Protein AF-A0A3D0M7T2-F1 (afdb_monomer_lite)

Secondary structure (DSSP, 8-state):
--HHHHHHHHHHHHHHHHHHHHHHHHHHHHHHHHHHHH-HHHHHHHHHHHHHHHHHHHHHHH-TTS-HHHHHHHHHHHHHHHHHHHHHHHHHTT--TTTTS---S-TTTTTSSB-SS-TTSPPPSS-B-HHHHHHHHHHHHTSHHHHHHHHHSSTTT--GGGS-SS--TT----

Foldseek 3Di:
DPPVVLVVLLVVLLVVLVVLQVVLLVVLVVQVVVLCVVPVVLVVLVVVLVCLVVVLVVVCVVCVPDDNVVVVVVSVVVNVVSLVVQQVSCVVVVHGSCRSPRDAPDPQCSSNQFHQADPVRDGDPDGGDPSSVVSSVVSVCVDPVNVVCPVQPDPVNDDPVVDDPDDPVPDDDD

pLDDT: mean 89.44, std 10.37, range [49.81, 98.5]

Radius of gyration: 26.9 Å; chains: 1; bounding box: 76×39×63 Å

Structure (mmCIF, N/CA/C/O backbone):
data_AF-A0A3D0M7T2-F1
#
_entry.id   AF-A0A3D0M7T2-F1
#
loop_
_atom_site.group_PDB
_atom_site.id
_atom_site.type_symbol
_atom_site.label_atom_id
_atom_site.label_alt_id
_atom_site.label_comp_id
_atom_site.label_asym_id
_atom_site.label_entity_id
_atom_site.label_seq_id
_atom_site.pdbx_PDB_ins_code
_atom_site.Cartn_x
_atom_site.Cartn_y
_atom_site.Cartn_z
_atom_site.occupancy
_atom_site.B_iso_or_equiv
_atom_site.auth_seq_id
_atom_site.auth_comp_id
_atom_site.auth_asym_id
_atom_site.auth_atom_id
_atom_site.pdbx_PDB_model_num
ATOM 1 N N . MET A 1 1 ? 20.527 5.518 -28.321 1.00 49.81 1 MET A N 1
ATOM 2 C CA . MET A 1 1 ? 19.172 5.908 -27.857 1.00 49.81 1 MET A CA 1
ATOM 3 C C . MET A 1 1 ? 19.103 7.419 -27.700 1.00 49.81 1 MET A C 1
ATOM 5 O O . MET A 1 1 ? 19.795 7.949 -26.831 1.00 49.81 1 MET A O 1
ATOM 9 N N . THR A 1 2 ? 18.318 8.087 -28.553 1.00 52.72 2 THR A N 1
ATOM 10 C CA . THR A 1 2 ? 17.974 9.511 -28.402 1.00 52.72 2 THR A CA 1
ATOM 11 C C . THR A 1 2 ? 17.267 9.730 -27.062 1.00 52.72 2 THR A C 1
ATOM 13 O O . THR A 1 2 ? 16.658 8.801 -26.523 1.00 52.72 2 THR A O 1
ATOM 16 N N . ASP A 1 3 ? 17.364 10.936 -26.509 1.00 61.06 3 ASP A N 1
ATOM 17 C CA . ASP A 1 3 ? 16.728 11.308 -25.235 1.00 61.06 3 ASP A CA 1
ATOM 18 C C . ASP A 1 3 ? 15.209 11.015 -25.237 1.00 61.06 3 ASP A C 1
ATOM 20 O O . ASP A 1 3 ? 14.646 10.472 -24.287 1.00 61.06 3 ASP A O 1
ATOM 24 N N . TYR A 1 4 ? 14.578 11.197 -26.401 1.00 56.34 4 TYR A N 1
ATOM 25 C CA . TYR A 1 4 ? 13.171 10.893 -26.659 1.00 56.34 4 TYR A CA 1
ATOM 26 C C . TYR A 1 4 ? 12.793 9.415 -26.427 1.00 56.34 4 TYR A C 1
ATOM 28 O O . TYR A 1 4 ? 11.784 9.120 -25.791 1.00 56.34 4 TYR A O 1
ATOM 36 N N . GLY A 1 5 ? 13.627 8.463 -26.867 1.00 64.69 5 GLY A N 1
ATOM 37 C CA . GLY A 1 5 ? 13.340 7.029 -26.717 1.00 64.69 5 GLY A CA 1
ATOM 38 C C . GLY A 1 5 ? 13.403 6.535 -25.267 1.00 64.69 5 GLY A C 1
ATOM 39 O O . GLY A 1 5 ? 12.686 5.609 -24.898 1.00 64.69 5 GLY A O 1
ATOM 40 N N . ARG A 1 6 ? 14.224 7.173 -24.420 1.00 74.12 6 ARG A N 1
ATOM 41 C CA . ARG A 1 6 ? 14.273 6.880 -22.975 1.00 74.12 6 ARG A CA 1
ATOM 42 C C . ARG A 1 6 ? 13.018 7.374 -22.261 1.00 74.12 6 ARG A C 1
ATOM 44 O O . ARG A 1 6 ? 12.530 6.695 -21.362 1.00 74.12 6 ARG A O 1
ATOM 51 N N . SER A 1 7 ? 12.500 8.531 -22.676 1.00 82.62 7 SER A N 1
ATOM 52 C CA . SER A 1 7 ? 11.288 9.126 -22.107 1.00 82.62 7 SER A CA 1
ATOM 53 C C . SER A 1 7 ? 10.048 8.264 -22.362 1.00 82.62 7 SER A C 1
ATOM 55 O O . SER A 1 7 ? 9.279 8.011 -21.437 1.00 82.62 7 SER A O 1
ATOM 57 N N . GLU A 1 8 ? 9.877 7.739 -23.578 1.00 88.69 8 GLU A N 1
ATOM 58 C CA . GLU A 1 8 ? 8.702 6.922 -23.918 1.00 88.69 8 GLU A CA 1
ATOM 59 C C . GLU A 1 8 ? 8.695 5.561 -23.212 1.00 88.69 8 GLU A C 1
ATOM 61 O O . GLU A 1 8 ? 7.666 5.157 -22.672 1.00 88.69 8 GLU A O 1
ATOM 66 N N . ILE A 1 9 ? 9.849 4.890 -23.112 1.00 90.94 9 ILE A N 1
ATOM 67 C CA . ILE A 1 9 ? 9.968 3.637 -22.347 1.00 90.94 9 ILE A CA 1
ATOM 68 C C . ILE A 1 9 ? 9.629 3.873 -20.871 1.00 90.94 9 ILE A C 1
ATOM 70 O O . ILE A 1 9 ? 8.930 3.073 -20.253 1.00 90.94 9 ILE A O 1
ATOM 74 N N . PHE A 1 10 ? 10.101 4.985 -20.304 1.00 92.81 10 PHE A N 1
ATOM 75 C CA . PHE A 1 10 ? 9.803 5.346 -18.924 1.00 92.81 10 PHE A CA 1
ATOM 76 C C . PHE A 1 10 ? 8.302 5.567 -18.695 1.00 92.81 10 PHE A C 1
ATOM 78 O O . PHE A 1 10 ? 7.735 5.021 -17.748 1.00 92.81 10 PHE A O 1
ATOM 85 N N . LYS A 1 11 ? 7.637 6.319 -19.582 1.00 94.81 11 LYS A N 1
ATOM 86 C CA . LYS A 1 11 ? 6.184 6.540 -19.515 1.00 94.81 11 LYS A CA 1
ATOM 87 C C . LYS A 1 11 ? 5.401 5.238 -19.667 1.00 94.81 11 LYS A C 1
ATOM 89 O O . LYS A 1 11 ? 4.455 5.021 -18.916 1.00 94.81 11 LYS A O 1
ATOM 94 N N . ALA A 1 12 ? 5.799 4.376 -20.602 1.00 94.69 12 ALA A N 1
ATOM 95 C CA . ALA A 1 12 ? 5.174 3.072 -20.800 1.00 94.69 12 ALA A CA 1
ATOM 96 C C . ALA A 1 12 ? 5.309 2.188 -19.549 1.00 94.69 12 ALA A C 1
ATOM 98 O O . ALA A 1 12 ? 4.317 1.631 -19.086 1.00 94.69 12 ALA A O 1
ATOM 99 N N . ALA A 1 13 ? 6.496 2.152 -18.933 1.00 96.38 13 ALA A N 1
ATOM 100 C CA . ALA A 1 13 ? 6.727 1.415 -17.693 1.00 96.38 13 ALA A CA 1
ATOM 101 C C . ALA A 1 13 ? 5.823 1.900 -16.547 1.00 96.38 13 ALA A C 1
ATOM 103 O O . ALA A 1 13 ? 5.213 1.090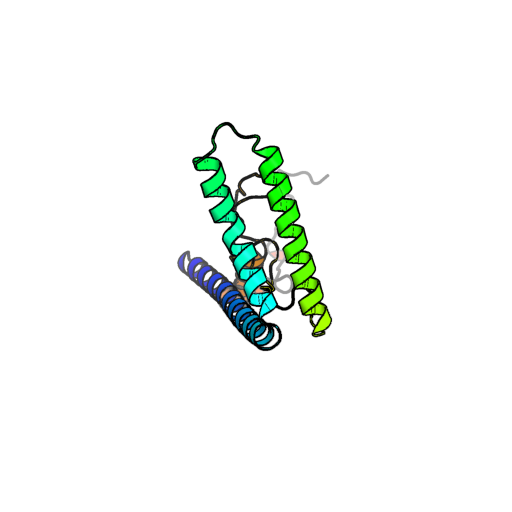 -15.850 1.00 96.38 13 ALA A O 1
ATOM 104 N N . LEU A 1 14 ? 5.707 3.220 -16.368 1.00 97.25 14 LEU A N 1
ATOM 105 C CA . LEU A 1 14 ? 4.816 3.804 -15.362 1.00 97.25 14 LEU A CA 1
ATOM 106 C C . LEU A 1 14 ? 3.344 3.515 -15.650 1.00 97.25 14 LEU A C 1
ATOM 108 O O . LEU A 1 14 ? 2.577 3.269 -14.720 1.00 97.25 14 LEU A O 1
ATOM 112 N N . LYS A 1 15 ? 2.948 3.545 -16.925 1.00 97.56 15 LYS A N 1
ATOM 113 C CA . LYS A 1 15 ? 1.584 3.231 -17.342 1.00 97.56 15 LYS A CA 1
ATOM 114 C C . LYS A 1 15 ? 1.215 1.795 -16.963 1.00 97.56 15 LYS A C 1
ATOM 116 O O . LYS A 1 15 ? 0.198 1.619 -16.304 1.00 97.56 15 LYS A O 1
ATOM 121 N N . GLU A 1 16 ? 2.056 0.810 -17.283 1.00 97.25 16 GLU A N 1
ATOM 122 C CA . GLU A 1 16 ? 1.801 -0.596 -16.930 1.00 97.25 16 GLU A CA 1
ATOM 123 C C . GLU A 1 16 ? 1.700 -0.812 -15.414 1.00 97.25 16 GLU A C 1
ATOM 125 O O . GLU A 1 16 ? 0.793 -1.495 -14.942 1.00 97.25 16 GLU A O 1
ATOM 130 N N . ILE A 1 17 ? 2.605 -0.210 -14.633 1.00 97.50 17 ILE A N 1
ATOM 131 C CA . ILE A 1 17 ? 2.568 -0.301 -13.164 1.00 97.50 17 ILE A CA 1
ATOM 132 C C . ILE A 1 17 ? 1.266 0.304 -12.619 1.00 97.50 17 ILE A C 1
ATOM 134 O O . ILE A 1 17 ? 0.591 -0.304 -11.789 1.00 97.50 17 ILE A O 1
ATOM 138 N N . LYS A 1 18 ? 0.873 1.477 -13.125 1.00 97.50 18 LYS A N 1
ATOM 139 C CA . LYS A 1 18 ? -0.363 2.145 -12.710 1.00 97.50 18 LYS A CA 1
ATOM 140 C C . LYS A 1 18 ? -1.606 1.339 -13.086 1.00 97.50 18 LYS A C 1
ATOM 142 O O . LYS A 1 18 ? -2.545 1.289 -12.301 1.00 97.50 18 LYS A O 1
ATOM 147 N N . GLU A 1 19 ? -1.640 0.738 -14.272 1.00 97.88 19 GLU A N 1
ATOM 148 C CA . GLU A 1 19 ? -2.762 -0.093 -14.723 1.00 97.88 19 GLU A CA 1
ATOM 149 C C . GLU A 1 19 ? -2.970 -1.300 -13.808 1.00 97.88 19 GLU A C 1
ATOM 151 O O . GLU A 1 19 ? -4.097 -1.536 -13.377 1.00 97.88 19 GLU A O 1
ATOM 156 N N . LYS A 1 20 ? -1.887 -1.987 -13.427 1.00 95.94 20 LYS A N 1
ATOM 157 C CA . LYS A 1 20 ? -1.938 -3.082 -12.447 1.00 95.94 20 LYS A CA 1
ATOM 158 C C . LYS A 1 20 ? -2.493 -2.622 -11.104 1.00 95.94 20 LYS A C 1
ATOM 160 O O . LYS A 1 20 ? -3.425 -3.225 -10.583 1.00 95.94 20 LYS A O 1
ATOM 165 N N . ARG A 1 21 ? -1.977 -1.502 -10.590 1.00 97.06 21 ARG A N 1
ATOM 166 C CA . ARG A 1 21 ? -2.450 -0.916 -9.336 1.00 97.06 21 ARG A CA 1
ATOM 167 C C . ARG A 1 21 ? -3.942 -0.578 -9.379 1.00 97.06 21 ARG A C 1
ATOM 169 O O . ARG A 1 21 ? -4.669 -0.898 -8.447 1.00 97.06 21 ARG A O 1
ATOM 176 N N . MET A 1 22 ? -4.403 0.065 -10.453 1.00 98.06 22 MET A N 1
ATOM 177 C CA . MET A 1 22 ? -5.814 0.440 -10.608 1.00 98.06 22 MET A CA 1
ATOM 178 C C . MET A 1 22 ? -6.731 -0.784 -10.706 1.00 98.06 22 MET A C 1
ATOM 180 O O . MET A 1 22 ? -7.840 -0.743 -10.175 1.00 98.06 22 MET A O 1
ATOM 184 N N . ALA A 1 23 ? -6.288 -1.851 -11.379 1.00 97.75 23 ALA A N 1
ATOM 185 C CA . ALA A 1 23 ? -7.032 -3.104 -11.453 1.00 97.75 23 ALA A CA 1
ATOM 186 C C . ALA A 1 23 ? -7.183 -3.734 -10.061 1.00 97.75 23 ALA A C 1
ATOM 188 O O . ALA A 1 23 ? -8.301 -3.996 -9.627 1.00 97.75 23 ALA A O 1
ATOM 189 N N . GLU A 1 24 ? -6.087 -3.849 -9.313 1.00 97.88 24 GLU A N 1
ATOM 190 C CA . GLU A 1 24 ? -6.097 -4.419 -7.964 1.00 97.88 24 GLU A CA 1
ATOM 191 C C . GLU A 1 24 ? -6.921 -3.573 -6.973 1.00 97.88 24 GLU A C 1
ATOM 193 O O . GLU A 1 24 ? -7.706 -4.094 -6.181 1.00 97.88 24 GLU A O 1
ATOM 198 N N . GLU A 1 25 ? -6.839 -2.240 -7.052 1.00 97.88 25 GLU A N 1
ATOM 199 C CA . GLU A 1 25 ? -7.687 -1.344 -6.256 1.00 97.88 25 GLU A CA 1
ATOM 200 C C . GLU A 1 25 ? -9.185 -1.523 -6.575 1.00 97.88 25 GLU A C 1
ATOM 202 O O . GLU A 1 25 ? -10.032 -1.442 -5.671 1.00 97.88 25 GLU A O 1
ATOM 207 N N . ALA A 1 26 ? -9.528 -1.771 -7.844 1.00 98.31 26 ALA A N 1
ATOM 208 C CA . ALA A 1 26 ? -10.896 -2.043 -8.271 1.00 98.31 26 ALA A CA 1
ATOM 209 C C . ALA A 1 26 ? -11.388 -3.411 -7.772 1.00 98.31 26 ALA A C 1
ATOM 211 O O . ALA A 1 26 ? -12.497 -3.482 -7.234 1.00 98.31 26 ALA A O 1
ATOM 212 N N . ASP A 1 27 ? -10.563 -4.451 -7.867 1.00 98.31 27 ASP A N 1
ATOM 213 C CA . ASP A 1 27 ? -10.886 -5.803 -7.404 1.00 98.31 27 ASP A CA 1
ATOM 214 C C . ASP A 1 27 ? -11.041 -5.849 -5.881 1.00 98.31 27 ASP A C 1
ATOM 216 O O . ASP A 1 27 ? -12.033 -6.363 -5.360 1.00 98.31 27 ASP A O 1
ATOM 220 N N . ALA A 1 28 ? -10.137 -5.210 -5.136 1.00 98.25 28 ALA A N 1
ATOM 221 C CA . ALA A 1 28 ? -10.263 -5.064 -3.688 1.00 98.25 28 ALA A CA 1
ATOM 222 C C . ALA A 1 28 ? -11.539 -4.299 -3.286 1.00 98.25 28 ALA A C 1
ATOM 224 O O . ALA A 1 28 ? -12.177 -4.618 -2.280 1.00 98.25 28 ALA A O 1
ATOM 225 N N . ARG A 1 29 ? -11.974 -3.309 -4.081 1.00 98.31 29 ARG A N 1
ATOM 226 C CA . ARG A 1 29 ? -13.256 -2.617 -3.858 1.00 98.31 29 ARG A CA 1
ATOM 227 C C . ARG A 1 29 ? -14.455 -3.541 -4.075 1.00 98.31 29 ARG A C 1
ATOM 229 O O . ARG A 1 29 ? -15.412 -3.449 -3.308 1.00 98.31 29 ARG A O 1
ATOM 236 N N . ILE A 1 30 ? -14.409 -4.417 -5.077 1.00 98.50 30 ILE A N 1
ATOM 237 C CA . ILE A 1 30 ? -15.455 -5.423 -5.314 1.00 98.50 30 ILE A CA 1
ATOM 238 C C . ILE A 1 30 ? -15.520 -6.397 -4.129 1.00 98.50 30 ILE A C 1
ATOM 240 O O . ILE A 1 30 ? -16.595 -6.567 -3.551 1.00 98.50 30 ILE A O 1
ATOM 244 N N . ARG A 1 31 ? -14.371 -6.934 -3.691 1.00 98.44 31 ARG A N 1
ATOM 245 C CA . ARG A 1 31 ? -14.263 -7.821 -2.515 1.00 98.44 31 ARG A CA 1
ATOM 246 C C . ARG A 1 31 ? -14.819 -7.169 -1.245 1.00 98.44 31 ARG A C 1
ATOM 248 O O . ARG A 1 31 ? -15.598 -7.784 -0.520 1.00 98.44 31 ARG A O 1
ATOM 255 N N . ARG A 1 32 ? -14.497 -5.892 -0.999 1.00 98.25 32 ARG A N 1
ATOM 256 C CA . ARG A 1 32 ? -15.077 -5.112 0.115 1.00 98.25 32 ARG A CA 1
ATOM 257 C C . ARG A 1 32 ? -16.593 -5.029 0.037 1.00 98.25 32 ARG A C 1
ATOM 259 O O . ARG A 1 32 ? -17.261 -5.253 1.039 1.00 98.25 32 ARG A O 1
ATOM 266 N N . GLN A 1 33 ? -17.138 -4.712 -1.135 1.00 98.19 33 GLN A N 1
ATOM 267 C CA . GLN A 1 33 ? -18.581 -4.570 -1.302 1.00 98.19 33 GLN A CA 1
ATOM 268 C C . GLN A 1 33 ? -19.315 -5.894 -1.056 1.00 98.19 33 GLN A C 1
ATOM 270 O O . GLN A 1 33 ? -20.358 -5.896 -0.403 1.00 98.19 33 GLN A O 1
ATOM 275 N N . GLU A 1 34 ? -18.757 -7.010 -1.527 1.00 98.19 34 GLU A N 1
ATOM 276 C CA . GLU A 1 34 ? -19.269 -8.353 -1.245 1.00 98.19 34 GLU A CA 1
ATOM 277 C C . GLU A 1 34 ? -19.279 -8.646 0.263 1.00 98.19 34 GLU A C 1
ATOM 279 O O . GLU A 1 34 ? -20.308 -9.044 0.817 1.00 98.19 34 GLU A O 1
ATOM 284 N N . VAL A 1 35 ? -18.158 -8.401 0.949 1.00 98.31 35 VAL A N 1
ATOM 285 C CA . VAL A 1 35 ? -18.054 -8.610 2.399 1.00 98.31 35 VAL A CA 1
ATOM 286 C C . VAL A 1 35 ? -19.031 -7.720 3.157 1.00 98.31 35 VAL A C 1
ATOM 288 O O . VAL A 1 35 ? -19.700 -8.201 4.063 1.00 98.31 35 VAL A O 1
ATOM 291 N N . TYR A 1 36 ? -19.175 -6.450 2.782 1.00 98.12 36 TYR A N 1
ATOM 292 C CA . TYR A 1 36 ? -20.103 -5.531 3.444 1.00 98.12 36 TYR A CA 1
ATOM 293 C C . TYR A 1 36 ? -21.566 -5.959 3.309 1.00 98.12 36 TYR A C 1
ATOM 295 O O . TYR A 1 36 ? -22.353 -5.712 4.219 1.00 98.12 36 TYR A O 1
ATOM 303 N N . GLN A 1 37 ? -21.940 -6.594 2.196 1.00 97.69 37 GLN A N 1
ATOM 304 C CA . GLN A 1 37 ? -23.284 -7.149 2.019 1.00 97.69 37 GLN A CA 1
ATOM 305 C C . GLN A 1 37 ? -23.510 -8.386 2.897 1.00 97.69 37 GLN A C 1
ATOM 307 O O . GLN A 1 37 ? -24.586 -8.534 3.471 1.00 97.69 37 GLN A O 1
ATOM 312 N N . LYS A 1 38 ? -22.501 -9.258 3.020 1.00 97.81 38 LYS A N 1
ATOM 313 C CA . LYS A 1 38 ? -22.570 -10.490 3.826 1.00 97.81 38 LYS A CA 1
ATOM 314 C C . LYS A 1 38 ? -22.444 -10.233 5.330 1.00 97.81 38 LYS A C 1
ATOM 316 O O . LYS A 1 38 ? -23.064 -10.930 6.126 1.00 97.81 38 LYS A O 1
ATOM 321 N N . GLN A 1 39 ? -21.638 -9.249 5.714 1.00 97.62 39 GLN A N 1
ATOM 322 C CA . GLN A 1 39 ? -21.326 -8.899 7.095 1.00 97.62 39 GLN A CA 1
ATOM 323 C C . GLN A 1 39 ? -21.201 -7.371 7.251 1.00 97.62 39 GLN A C 1
ATOM 325 O O . GLN A 1 39 ? -20.094 -6.821 7.201 1.00 97.62 39 GLN A O 1
ATOM 330 N N . PRO A 1 40 ? -22.324 -6.662 7.480 1.00 97.56 40 PRO A N 1
ATOM 331 C CA . PRO A 1 40 ? -22.343 -5.206 7.638 1.00 97.56 40 PRO A CA 1
ATOM 332 C C . PRO A 1 40 ? -21.440 -4.681 8.759 1.00 97.56 40 PRO A C 1
ATOM 334 O O . PRO A 1 40 ? -20.913 -3.574 8.643 1.00 97.56 40 PRO A O 1
ATOM 337 N N . ARG A 1 41 ? -21.183 -5.484 9.806 1.00 97.62 41 ARG A N 1
ATOM 338 C CA . ARG A 1 41 ? -20.281 -5.105 10.903 1.00 97.62 41 ARG A CA 1
ATOM 339 C C . ARG A 1 41 ? -18.863 -4.799 10.416 1.00 97.62 41 ARG A C 1
ATOM 341 O O . ARG A 1 41 ? -18.219 -3.909 10.959 1.00 97.62 41 ARG A O 1
ATOM 348 N N . VAL A 1 42 ? -18.383 -5.463 9.360 1.00 97.56 42 VAL A N 1
ATOM 349 C CA . VAL A 1 42 ? -17.051 -5.181 8.790 1.00 97.56 42 VAL A CA 1
ATOM 350 C C . VAL A 1 42 ? -16.974 -3.740 8.273 1.00 97.56 42 VAL A C 1
ATOM 352 O O . VAL A 1 42 ? -15.974 -3.063 8.494 1.00 97.56 42 VAL A O 1
ATOM 355 N N . ARG A 1 43 ? -18.054 -3.223 7.670 1.00 97.50 43 ARG A N 1
ATOM 356 C CA . ARG A 1 43 ? -18.121 -1.829 7.203 1.00 97.50 43 ARG A CA 1
ATOM 357 C C . ARG A 1 43 ? -18.034 -0.831 8.354 1.00 97.50 43 ARG A C 1
ATOM 359 O O . ARG A 1 43 ? -17.387 0.206 8.221 1.00 97.50 43 ARG A O 1
ATOM 366 N N . GLU A 1 44 ? -18.706 -1.124 9.464 1.00 97.44 44 GLU A N 1
ATOM 367 C CA . GLU A 1 44 ? -18.642 -0.292 10.669 1.00 97.44 44 GLU A CA 1
ATOM 368 C C . GLU A 1 44 ? -17.223 -0.271 11.234 1.00 97.44 44 GLU A C 1
ATOM 370 O O . GLU A 1 44 ? -16.696 0.805 11.498 1.00 97.44 44 GLU A O 1
ATOM 375 N N . LEU A 1 45 ? -16.577 -1.436 11.334 1.00 97.06 45 LEU A N 1
ATOM 376 C CA . LEU A 1 45 ? -15.197 -1.561 11.804 1.00 97.06 45 LEU A CA 1
ATOM 377 C C . LEU A 1 45 ? -14.213 -0.781 10.927 1.00 97.06 45 LEU A C 1
ATOM 379 O O . LEU A 1 45 ? -13.366 -0.065 11.459 1.00 97.06 45 LEU A O 1
ATOM 383 N N . ASP A 1 46 ? -14.346 -0.870 9.602 1.00 95.50 46 ASP A N 1
ATOM 384 C CA . ASP A 1 46 ? -13.513 -0.115 8.662 1.00 95.50 46 ASP A CA 1
ATOM 385 C C . ASP A 1 46 ? -13.740 1.402 8.802 1.00 95.50 46 ASP A C 1
ATOM 387 O O . ASP A 1 46 ? -12.785 2.183 8.785 1.00 95.50 46 ASP A O 1
ATOM 391 N N . SER A 1 47 ? -14.987 1.833 9.024 1.00 95.31 47 SER A N 1
ATOM 392 C CA . SER A 1 47 ? -15.311 3.236 9.309 1.00 95.31 47 SER A CA 1
ATOM 393 C C . SER A 1 47 ? -14.733 3.704 10.650 1.00 95.31 47 SER A C 1
ATOM 395 O O . SER A 1 47 ? -14.187 4.807 10.733 1.00 95.31 47 SER A O 1
ATOM 397 N N . GLU A 1 48 ? -14.834 2.888 11.703 1.00 95.19 48 GLU A N 1
ATOM 398 C CA . GLU A 1 48 ? -14.260 3.183 13.017 1.00 95.19 48 GLU A CA 1
ATOM 399 C C . GLU A 1 48 ? -12.736 3.320 12.918 1.00 95.19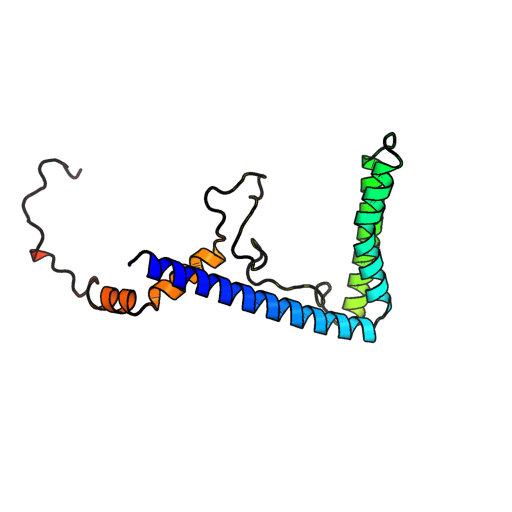 48 GLU A C 1
ATOM 401 O O . GLU A 1 48 ? -12.195 4.346 13.333 1.00 95.19 48 GLU A O 1
ATOM 406 N N . LEU A 1 49 ? -12.058 2.353 12.288 1.00 94.75 49 LEU A N 1
ATOM 407 C CA . LEU A 1 49 ? -10.612 2.373 12.047 1.00 94.75 49 LEU A CA 1
ATOM 408 C C . LEU A 1 49 ? -10.170 3.609 11.250 1.00 94.75 49 LEU A C 1
ATOM 410 O O . LEU A 1 49 ? -9.186 4.254 11.618 1.00 94.75 49 LEU A O 1
ATOM 414 N N . GLY A 1 50 ? -10.904 3.968 10.191 1.00 92.44 50 GLY A N 1
ATOM 415 C CA . GLY A 1 50 ? -10.614 5.153 9.378 1.00 92.44 50 GLY A CA 1
ATOM 416 C C . GLY A 1 50 ? -10.782 6.470 10.142 1.00 92.44 50 GLY A C 1
ATOM 417 O O . GLY A 1 50 ? -10.069 7.441 9.885 1.00 92.44 50 GLY A O 1
ATOM 418 N N . SER A 1 51 ? -11.684 6.505 11.126 1.00 91.94 51 SER A N 1
ATOM 419 C CA . SER A 1 51 ? -11.957 7.697 11.936 1.00 91.94 51 SER A CA 1
ATOM 420 C C . SER A 1 51 ? -10.938 7.939 13.059 1.00 91.94 51 SER A C 1
ATOM 422 O O . SER A 1 51 ? -10.796 9.076 13.523 1.00 91.94 51 SER A O 1
ATOM 424 N N . THR A 1 52 ? -10.184 6.912 13.476 1.00 88.38 52 THR A N 1
ATOM 425 C CA . THR A 1 52 ? -9.294 6.993 14.645 1.00 88.38 52 THR A CA 1
ATOM 426 C C . THR A 1 52 ? -8.200 8.051 14.488 1.00 88.38 52 THR A C 1
ATOM 428 O O . THR A 1 52 ? -7.902 8.766 15.441 1.00 88.38 52 THR A O 1
ATOM 431 N N . GLY A 1 53 ? -7.611 8.193 13.296 1.00 85.81 53 GLY A N 1
ATOM 432 C CA . GLY A 1 53 ? -6.524 9.152 13.060 1.00 85.81 53 GLY A CA 1
ATOM 433 C C . GLY A 1 53 ? -6.974 10.610 13.188 1.00 85.81 53 GLY A C 1
ATOM 434 O O . GLY A 1 53 ? -6.339 11.406 13.881 1.00 85.81 53 GLY A O 1
ATOM 435 N N . ALA A 1 54 ? -8.112 10.950 12.579 1.00 87.06 54 ALA A N 1
ATOM 436 C CA . ALA A 1 54 ? -8.695 12.286 12.678 1.00 87.06 54 ALA A CA 1
ATOM 437 C C . ALA A 1 54 ? -9.139 12.603 14.116 1.00 87.06 54 ALA A C 1
ATOM 439 O O . ALA A 1 54 ? -8.897 13.706 14.613 1.00 87.06 54 ALA A O 1
ATOM 440 N N . ALA A 1 55 ? -9.734 11.624 14.805 1.00 85.94 55 ALA A N 1
ATOM 441 C CA . ALA A 1 55 ? -10.103 11.751 16.211 1.00 85.94 55 ALA A CA 1
ATOM 442 C C . ALA A 1 55 ? -8.873 11.993 17.103 1.00 85.94 55 ALA A C 1
ATOM 444 O O . ALA A 1 55 ? -8.895 12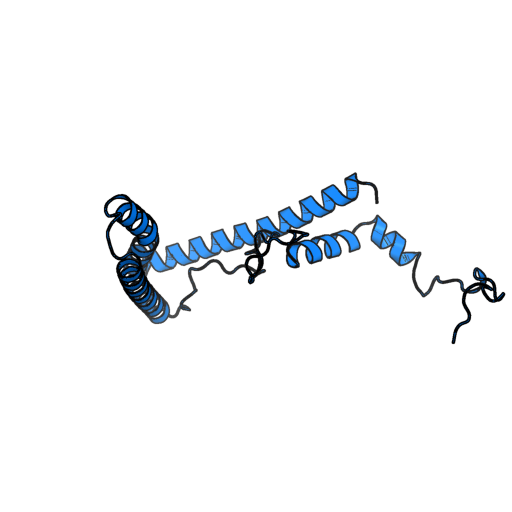.896 17.940 1.00 85.94 55 ALA A O 1
ATOM 445 N N . ALA A 1 56 ? -7.783 11.254 16.877 1.00 86.88 56 ALA A N 1
ATOM 446 C CA . ALA A 1 56 ? -6.525 11.418 17.600 1.00 86.88 56 ALA A CA 1
ATOM 447 C C . ALA A 1 56 ? -5.910 12.804 17.373 1.00 86.88 56 ALA A C 1
ATOM 449 O O . ALA A 1 56 ? -5.538 13.480 18.330 1.00 86.88 56 ALA A O 1
ATOM 450 N N . MET A 1 57 ? -5.855 13.271 16.121 1.00 87.88 57 MET A N 1
ATOM 451 C CA . MET A 1 57 ? -5.322 14.599 15.814 1.00 87.88 57 MET A CA 1
ATOM 452 C C . MET A 1 57 ? -6.141 15.705 16.486 1.00 87.88 57 MET A C 1
ATOM 454 O O . MET A 1 57 ? -5.575 16.584 17.137 1.00 87.88 57 MET A O 1
ATOM 458 N N . LYS A 1 58 ? -7.476 15.637 16.398 1.00 88.06 58 LYS A N 1
ATOM 459 C CA . LYS A 1 58 ? -8.366 16.583 17.085 1.00 88.06 58 LYS A CA 1
ATOM 460 C C . LYS A 1 58 ? -8.136 16.575 18.598 1.00 88.06 58 LYS A C 1
ATOM 462 O O . LYS A 1 58 ? -8.117 17.638 19.218 1.00 88.06 58 LYS A O 1
ATOM 467 N N . TYR A 1 59 ? -7.942 15.397 19.185 1.00 87.31 59 TYR A N 1
ATOM 468 C CA . TYR A 1 59 ? -7.662 15.254 20.609 1.00 87.31 59 TYR A CA 1
ATOM 469 C C . TYR A 1 59 ? -6.359 15.959 21.003 1.00 87.31 59 TYR A C 1
ATOM 471 O O . TYR A 1 59 ? -6.372 16.806 21.893 1.00 87.31 59 TYR A O 1
ATOM 479 N N . TYR A 1 60 ? -5.257 15.688 20.296 1.00 88.56 60 TYR A N 1
ATOM 480 C CA . TYR A 1 60 ? -3.954 16.291 20.597 1.00 88.56 60 TYR A CA 1
ATOM 481 C C . TYR A 1 60 ? -3.934 17.814 20.448 1.00 88.56 60 TYR A C 1
ATOM 483 O O . TYR A 1 60 ? -3.248 18.488 21.211 1.00 88.56 60 TYR A O 1
ATOM 491 N N . LEU A 1 61 ? -4.686 18.364 19.491 1.00 88.94 61 LEU A N 1
ATOM 492 C CA . LEU A 1 61 ? -4.785 19.813 19.296 1.00 88.94 61 LEU A CA 1
ATOM 493 C C . LEU A 1 61 ? -5.596 20.509 20.396 1.00 88.94 61 LEU A C 1
ATOM 495 O O . LEU A 1 61 ? -5.333 21.663 20.713 1.00 88.94 61 LEU A O 1
ATOM 499 N N . THR A 1 62 ? -6.588 19.821 20.964 1.00 89.75 62 THR A N 1
ATOM 500 C CA . THR A 1 62 ? -7.480 20.380 21.996 1.00 89.75 62 THR A CA 1
ATOM 501 C C . THR A 1 62 ? -6.980 20.146 23.421 1.00 89.75 62 THR A C 1
ATOM 503 O O . THR A 1 62 ? -7.440 20.820 24.337 1.00 89.75 62 THR A O 1
ATOM 506 N N . HIS A 1 63 ? -6.030 19.227 23.609 1.00 85.75 63 HIS A N 1
ATOM 507 C CA . HIS A 1 63 ? -5.481 18.845 24.912 1.00 85.75 63 HIS A CA 1
ATOM 508 C C . HIS A 1 63 ? -3.939 18.818 24.874 1.00 85.75 63 HIS A C 1
ATOM 510 O O . HIS A 1 63 ? -3.341 17.741 24.956 1.00 85.75 63 HIS A O 1
ATOM 516 N N . PRO A 1 64 ? -3.273 19.981 24.726 1.00 85.44 64 PRO A N 1
ATOM 517 C CA . PRO A 1 64 ? -1.821 20.050 24.533 1.00 85.44 64 PRO A CA 1
ATOM 518 C C . PRO A 1 64 ? -1.008 19.531 25.729 1.00 85.44 64 PRO A C 1
ATOM 520 O O . PRO A 1 64 ? 0.083 18.998 25.521 1.00 85.44 64 PRO A O 1
ATOM 523 N N . ASP A 1 65 ? -1.558 19.631 26.942 1.00 89.31 65 ASP A N 1
ATOM 524 C CA . ASP A 1 65 ? -0.875 19.307 28.204 1.00 89.31 65 ASP A CA 1
ATOM 525 C C . ASP A 1 65 ? -1.049 17.846 28.654 1.00 89.31 65 ASP A C 1
ATOM 527 O O . ASP A 1 65 ? -0.585 17.461 29.727 1.00 89.31 65 ASP A O 1
ATOM 531 N N . GLN A 1 66 ? -1.743 17.012 27.873 1.00 82.31 66 GLN A N 1
ATOM 532 C CA . GLN A 1 66 ? -1.940 15.609 28.233 1.00 82.31 66 GLN A CA 1
ATOM 533 C C . GLN A 1 66 ? -0.750 14.709 27.892 1.00 82.31 66 GLN A C 1
ATOM 535 O O . GLN A 1 66 ? 0.024 14.963 26.969 1.00 82.31 66 GLN A O 1
ATOM 540 N N . ASP A 1 67 ? -0.675 13.586 28.612 1.00 85.88 67 ASP A N 1
ATOM 541 C CA . ASP A 1 67 ? 0.244 12.486 28.336 1.00 85.88 67 ASP A CA 1
ATOM 542 C C . ASP A 1 67 ? -0.079 11.834 26.980 1.00 85.88 67 ASP A C 1
ATOM 544 O O . ASP A 1 67 ? -0.952 10.966 26.849 1.00 85.88 67 ASP A O 1
ATOM 548 N N . LYS A 1 68 ? 0.651 12.282 25.956 1.00 86.75 68 LYS A N 1
ATOM 549 C CA . LYS A 1 68 ? 0.525 11.808 24.575 1.00 86.75 68 LYS A CA 1
ATOM 550 C C . LYS A 1 68 ? 0.844 10.321 24.440 1.00 86.75 68 LYS A C 1
ATOM 552 O O . LYS A 1 68 ? 0.231 9.655 23.607 1.00 86.75 68 LYS A O 1
ATOM 557 N N . ASP A 1 69 ? 1.743 9.788 25.264 1.00 87.75 69 ASP A N 1
ATOM 558 C CA . ASP A 1 69 ? 2.137 8.382 25.200 1.00 87.75 69 ASP A CA 1
ATOM 559 C C . ASP A 1 69 ? 1.031 7.472 25.730 1.00 87.75 69 ASP A C 1
ATOM 561 O O . ASP A 1 69 ? 0.759 6.419 25.141 1.00 87.75 69 ASP A O 1
ATOM 565 N N . ARG A 1 70 ? 0.334 7.887 26.794 1.00 88.25 70 ARG A N 1
ATOM 566 C CA . ARG A 1 70 ? -0.852 7.170 27.281 1.00 88.25 70 ARG A CA 1
ATOM 567 C C . ARG A 1 70 ? -1.947 7.113 26.215 1.00 88.25 70 ARG A C 1
ATOM 569 O O . ARG A 1 70 ? -2.436 6.028 25.907 1.00 88.25 70 ARG A O 1
ATOM 576 N N . ILE A 1 71 ? -2.291 8.254 25.616 1.00 86.06 71 ILE A N 1
ATOM 577 C CA . ILE A 1 71 ? -3.339 8.344 24.581 1.00 86.06 71 ILE A CA 1
ATOM 578 C C . ILE A 1 71 ? -2.974 7.485 23.370 1.00 86.06 71 ILE A C 1
ATOM 580 O O . ILE A 1 71 ? -3.806 6.737 22.857 1.00 86.06 71 ILE A O 1
ATOM 584 N N . LYS A 1 72 ? -1.712 7.545 22.931 1.00 88.31 72 LYS A N 1
ATOM 585 C CA . LYS A 1 72 ? -1.206 6.708 21.844 1.00 88.31 72 LYS A CA 1
ATOM 586 C C . LYS A 1 72 ? -1.417 5.221 22.140 1.00 88.31 72 LYS A C 1
ATOM 588 O O . LYS A 1 72 ? -1.983 4.522 21.301 1.00 88.31 72 LYS A O 1
ATOM 593 N N . LYS A 1 73 ? -1.043 4.751 23.337 1.00 90.88 73 LYS A N 1
ATOM 594 C CA . LYS A 1 73 ? -1.238 3.350 23.754 1.00 90.88 73 LYS A CA 1
ATOM 595 C C . LYS A 1 73 ? -2.712 2.944 23.785 1.00 90.88 73 LYS A C 1
ATOM 597 O O . LYS A 1 73 ? -3.054 1.843 23.356 1.00 90.88 73 LYS A O 1
ATOM 602 N N . GLU A 1 74 ? -3.597 3.812 24.270 1.00 89.38 74 GLU A N 1
ATOM 603 C CA . GLU A 1 74 ? -5.042 3.551 24.293 1.00 89.38 74 GLU A CA 1
ATOM 604 C C . GLU A 1 74 ? -5.620 3.414 22.877 1.00 89.38 74 GLU A C 1
ATOM 606 O O . GLU A 1 74 ? -6.362 2.467 22.593 1.00 89.38 74 GLU A O 1
ATOM 611 N N . LEU A 1 75 ? -5.237 4.312 21.966 1.00 90.38 75 LEU A N 1
ATOM 612 C CA . LEU A 1 75 ? -5.648 4.275 20.561 1.00 90.38 75 LEU A CA 1
ATOM 613 C C . LEU A 1 75 ? -5.124 3.027 19.843 1.00 90.38 75 LEU A C 1
ATOM 615 O O . LEU A 1 75 ? -5.878 2.373 19.121 1.00 90.38 75 LEU A O 1
ATOM 619 N N . GLU A 1 76 ? -3.860 2.662 20.063 1.00 92.00 76 GLU A N 1
ATOM 620 C CA . GLU A 1 76 ? -3.271 1.422 19.546 1.00 92.00 76 GLU A CA 1
ATOM 621 C C . GLU A 1 76 ? -4.030 0.194 20.065 1.00 92.00 76 GLU A C 1
ATOM 623 O O . GLU A 1 76 ? -4.413 -0.679 19.284 1.00 92.00 76 GLU A O 1
ATOM 628 N N . GLY A 1 77 ? -4.333 0.155 21.366 1.00 94.12 77 GLY A N 1
ATOM 629 C CA . GLY A 1 77 ? -5.121 -0.908 21.983 1.00 94.12 77 GLY A CA 1
ATOM 630 C C . GLY A 1 77 ? -6.520 -1.038 21.377 1.00 94.12 77 GLY A C 1
ATOM 631 O O . GLY A 1 77 ? -6.955 -2.152 21.069 1.00 94.12 77 GLY A O 1
ATOM 632 N N . ARG A 1 78 ? -7.216 0.086 21.157 1.00 93.25 78 ARG A N 1
ATOM 633 C CA . ARG A 1 78 ? -8.526 0.112 20.490 1.00 93.25 78 ARG A CA 1
ATOM 634 C C . ARG A 1 78 ? -8.427 -0.385 19.049 1.00 93.25 78 ARG A C 1
ATOM 636 O O . ARG A 1 78 ? -9.158 -1.303 18.683 1.00 93.25 78 ARG A O 1
ATOM 643 N N . ASN A 1 79 ? -7.504 0.155 18.256 1.00 95.25 79 ASN A N 1
ATOM 644 C CA . ASN A 1 79 ? -7.317 -0.250 16.861 1.00 95.25 79 ASN A CA 1
ATOM 645 C C . ASN A 1 79 ? -6.984 -1.743 16.741 1.00 95.25 79 ASN A C 1
ATOM 647 O O . ASN A 1 79 ? -7.515 -2.424 15.868 1.00 95.25 79 ASN A O 1
ATOM 651 N N . ASN A 1 80 ? -6.172 -2.286 17.649 1.00 96.44 80 ASN A N 1
ATOM 652 C CA . ASN A 1 80 ? -5.845 -3.712 17.669 1.00 96.44 80 ASN A CA 1
ATOM 653 C C . ASN A 1 80 ? -7.042 -4.598 18.043 1.00 96.44 80 ASN A C 1
ATOM 655 O O . ASN A 1 80 ? -7.101 -5.754 17.627 1.00 96.44 80 ASN A O 1
ATOM 659 N N . LYS A 1 81 ? -8.000 -4.107 18.838 1.00 96.94 81 LYS A N 1
ATOM 660 C CA . LYS A 1 81 ? -9.262 -4.825 19.084 1.00 96.94 81 LYS A CA 1
ATOM 661 C C . LYS A 1 81 ? -10.139 -4.829 17.831 1.00 96.94 81 LYS A C 1
ATOM 663 O O . LYS A 1 81 ? -10.554 -5.903 17.413 1.00 96.94 81 LYS A O 1
ATOM 668 N N . LEU A 1 82 ? -10.320 -3.669 17.196 1.00 96.56 82 LEU A N 1
ATOM 669 C CA . LEU A 1 82 ? -11.111 -3.534 15.966 1.00 96.56 82 LEU A CA 1
ATOM 670 C C . LEU A 1 82 ? -10.554 -4.402 14.826 1.00 96.56 82 LEU A C 1
ATOM 672 O O . LEU A 1 82 ? -11.305 -5.118 14.171 1.00 96.56 82 LEU A O 1
ATOM 676 N N . ARG A 1 83 ? -9.227 -4.410 14.631 1.00 96.75 83 ARG A N 1
ATOM 677 C CA . ARG A 1 83 ? -8.561 -5.261 13.627 1.00 96.75 83 ARG A CA 1
ATOM 678 C C . ARG A 1 83 ? -8.771 -6.752 13.883 1.00 96.75 83 ARG A C 1
ATOM 680 O O . ARG A 1 83 ? -9.049 -7.487 12.944 1.00 96.75 83 ARG A O 1
ATOM 687 N N . ARG A 1 84 ? -8.677 -7.197 15.142 1.00 97.69 84 ARG A N 1
ATOM 688 C CA . ARG A 1 84 ? -8.915 -8.605 15.508 1.00 97.69 84 ARG A CA 1
ATOM 689 C C . ARG A 1 84 ? -10.366 -9.021 15.292 1.00 97.69 84 ARG A C 1
ATOM 691 O O . ARG A 1 84 ? -10.610 -10.116 14.798 1.00 97.69 84 ARG A O 1
ATOM 698 N N . GLU A 1 85 ? -11.315 -8.154 15.636 1.00 98.06 85 GLU A N 1
ATOM 699 C CA . GLU A 1 85 ? -12.735 -8.392 15.361 1.00 98.06 85 GLU A CA 1
ATOM 700 C C . GLU A 1 85 ? -12.980 -8.510 13.853 1.00 98.06 85 GLU A C 1
ATOM 702 O O . GLU A 1 85 ? -13.577 -9.485 13.403 1.00 98.06 85 GLU A O 1
ATOM 707 N N . ARG A 1 86 ? -12.433 -7.579 13.062 1.00 98.00 86 ARG A N 1
ATOM 708 C CA . ARG A 1 86 ? -12.527 -7.597 11.597 1.00 98.00 86 ARG A CA 1
ATOM 709 C C . ARG A 1 86 ? -11.967 -8.889 10.999 1.00 98.00 86 ARG A C 1
ATOM 711 O O . ARG A 1 86 ? -12.647 -9.518 10.195 1.00 98.00 86 ARG A O 1
ATOM 718 N N . ALA A 1 87 ? -10.761 -9.291 11.405 1.00 97.88 87 ALA A N 1
ATOM 719 C CA . ALA A 1 87 ? -10.126 -10.522 10.937 1.00 97.88 87 ALA A CA 1
ATOM 720 C C . ALA A 1 87 ? -10.976 -11.758 11.271 1.00 97.88 87 ALA A C 1
ATOM 722 O O . ALA A 1 87 ? -11.247 -12.575 10.397 1.00 97.88 87 ALA A O 1
ATOM 723 N N . SER A 1 88 ? -11.481 -11.848 12.507 1.00 98.06 88 SER A N 1
ATOM 724 C CA . SER A 1 88 ? -12.369 -12.936 12.937 1.00 98.06 88 SER A CA 1
ATOM 725 C C . SER A 1 88 ? -13.642 -13.018 12.087 1.00 98.06 88 SER A C 1
ATOM 727 O O . SER A 1 88 ? -14.033 -14.100 11.648 1.00 98.06 88 SER A O 1
ATOM 729 N N . LEU A 1 89 ? -14.265 -11.872 11.791 1.00 98.19 89 LEU A N 1
ATOM 730 C CA . LEU A 1 89 ? -15.453 -11.810 10.939 1.00 98.19 89 LEU A CA 1
ATOM 731 C C . LEU A 1 89 ? -15.162 -12.282 9.508 1.00 98.19 89 LEU A C 1
ATOM 733 O O . LEU A 1 89 ? -15.928 -13.086 8.980 1.00 98.19 89 LEU A O 1
ATOM 737 N N . LEU A 1 90 ? -14.052 -11.853 8.902 1.00 98.12 90 LEU A N 1
ATOM 738 C CA . LEU A 1 90 ? -13.630 -12.335 7.581 1.00 98.12 90 LEU A CA 1
ATOM 739 C C . LEU A 1 90 ? -13.389 -13.852 7.577 1.00 98.12 90 LEU A C 1
ATOM 741 O O . LEU A 1 90 ? -13.944 -14.561 6.737 1.00 98.12 90 LEU A O 1
ATOM 745 N N . MET A 1 91 ? -12.657 -14.361 8.569 1.00 97.88 91 MET A N 1
ATOM 746 C CA . MET A 1 91 ? -12.374 -15.792 8.712 1.00 97.88 91 MET A CA 1
ATOM 747 C C . MET A 1 91 ? -13.645 -16.620 8.924 1.00 97.88 91 MET A C 1
ATOM 749 O O . MET A 1 91 ? -13.772 -17.703 8.358 1.00 97.88 91 MET A O 1
ATOM 753 N N . SER A 1 92 ? -14.622 -16.105 9.679 1.00 97.38 92 SER A N 1
ATOM 754 C CA . SER A 1 92 ? -15.920 -16.770 9.878 1.00 97.38 92 SER A CA 1
ATOM 755 C C . SER A 1 92 ? -16.756 -16.895 8.599 1.00 97.3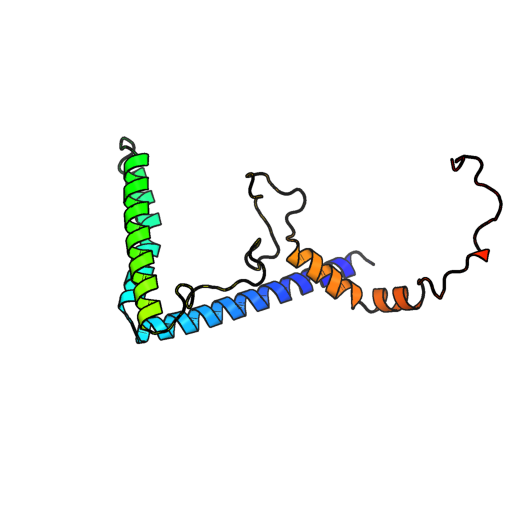8 92 SER A C 1
ATOM 757 O O . SER A 1 92 ? -17.593 -17.789 8.503 1.00 97.38 92 SER A O 1
ATOM 759 N N . LEU A 1 93 ? -16.509 -16.036 7.605 1.00 96.94 93 LEU A N 1
ATOM 760 C CA . LEU A 1 93 ? -17.101 -16.131 6.268 1.00 96.94 93 LEU A CA 1
ATOM 761 C C . LEU A 1 93 ? -16.293 -17.043 5.325 1.00 96.94 93 LEU A C 1
ATOM 763 O O . LEU A 1 93 ? -16.698 -17.241 4.182 1.00 96.94 93 LEU A O 1
ATOM 767 N N . GLY A 1 94 ? -15.162 -17.589 5.786 1.00 97.81 94 GLY A N 1
ATOM 768 C CA . GLY A 1 94 ? -14.255 -18.416 4.990 1.00 97.81 94 GLY A CA 1
ATOM 769 C C . GLY A 1 94 ? -13.233 -17.626 4.170 1.00 97.81 94 GLY A C 1
ATOM 770 O O . GLY A 1 94 ? -12.593 -18.202 3.292 1.00 97.81 94 GLY A O 1
ATOM 771 N N . TYR A 1 95 ? -13.064 -16.328 4.439 1.00 98.00 95 TYR A N 1
ATOM 772 C CA . TYR A 1 95 ? -12.077 -15.491 3.761 1.00 98.00 95 TYR A CA 1
ATOM 773 C C . TYR A 1 95 ? -10.782 -15.341 4.577 1.00 98.00 95 TYR A C 1
ATOM 775 O O . TYR A 1 95 ? -10.828 -15.348 5.809 1.00 98.00 95 TYR A O 1
ATOM 783 N N . PRO A 1 96 ? -9.629 -15.137 3.917 1.00 97.62 96 PRO A N 1
ATOM 784 C CA . PRO A 1 96 ? -8.418 -14.639 4.571 1.00 97.62 96 PRO A CA 1
ATOM 785 C C . PRO A 1 96 ? -8.644 -13.308 5.311 1.00 97.62 96 PRO A C 1
ATOM 787 O O . PRO A 1 96 ? -9.516 -12.519 4.941 1.00 97.62 96 PRO A O 1
ATOM 790 N N . GLU A 1 97 ? -7.835 -13.023 6.335 1.00 96.44 97 GLU A N 1
ATOM 791 C CA . GLU A 1 97 ? -7.947 -11.785 7.130 1.00 96.44 97 GLU A CA 1
ATOM 792 C C . GLU A 1 97 ? -7.660 -10.498 6.335 1.00 96.44 97 GLU A C 1
ATOM 794 O O . GLU A 1 97 ? -8.136 -9.419 6.695 1.00 96.44 97 GLU A O 1
ATOM 799 N N . ASP A 1 98 ? -6.921 -10.624 5.236 1.00 96.19 98 ASP A N 1
ATOM 800 C CA . ASP A 1 98 ? -6.525 -9.568 4.306 1.00 96.19 98 ASP A CA 1
ATOM 801 C C . ASP A 1 98 ? -7.342 -9.603 3.001 1.00 96.19 98 ASP A C 1
ATOM 803 O O . ASP A 1 98 ? -7.033 -8.906 2.037 1.00 96.19 98 ASP A O 1
ATOM 807 N N . TYR A 1 99 ? -8.416 -10.398 2.944 1.00 98.06 99 TYR A N 1
ATOM 808 C CA . TYR A 1 99 ? -9.189 -10.626 1.719 1.00 98.06 99 TYR A CA 1
ATOM 809 C C . TYR A 1 99 ? -9.716 -9.347 1.058 1.00 98.06 99 TYR A C 1
ATOM 811 O O . TYR A 1 99 ? -9.875 -9.298 -0.156 1.00 98.06 99 TYR A O 1
ATOM 819 N N . THR A 1 100 ? -10.010 -8.312 1.834 1.00 96.81 100 THR A N 1
ATOM 820 C CA . THR A 1 100 ? -10.541 -7.031 1.344 1.00 96.81 100 THR A CA 1
ATOM 821 C C . THR A 1 100 ? -9.466 -5.974 1.078 1.00 96.81 100 THR A C 1
ATOM 823 O O . THR A 1 100 ? -9.782 -4.841 0.686 1.00 96.81 100 THR A O 1
ATOM 826 N N . ASP A 1 101 ? -8.209 -6.309 1.349 1.00 96.06 101 ASP A N 1
ATOM 827 C CA . ASP A 1 101 ? -7.086 -5.389 1.261 1.00 96.06 101 ASP A CA 1
ATOM 828 C C . ASP A 1 101 ? -6.561 -5.334 -0.183 1.00 96.06 101 ASP A C 1
ATOM 830 O O . ASP A 1 101 ? -6.950 -6.129 -1.036 1.00 96.06 101 ASP A O 1
ATOM 834 N N . VAL A 1 102 ? -5.748 -4.320 -0.488 1.00 96.81 102 VAL A N 1
ATOM 835 C CA . VAL A 1 102 ? -5.138 -4.154 -1.818 1.00 96.81 102 VAL A CA 1
ATOM 836 C C . VAL A 1 102 ? -3.843 -4.958 -1.844 1.00 96.81 102 VAL A C 1
ATOM 838 O O . VAL A 1 102 ? -2.936 -4.687 -1.054 1.00 96.81 102 VAL A O 1
ATOM 841 N N . HIS A 1 103 ? -3.748 -5.926 -2.749 1.00 96.31 103 HIS A N 1
ATOM 842 C CA . HIS A 1 103 ? -2.609 -6.836 -2.858 1.00 96.31 103 HIS A CA 1
ATOM 843 C C . HIS A 1 103 ? -1.623 -6.366 -3.926 1.00 96.31 103 HIS A C 1
ATOM 845 O O . HIS A 1 103 ? -1.620 -6.848 -5.054 1.00 96.31 103 HIS A O 1
ATOM 851 N N . TYR A 1 104 ? -0.776 -5.402 -3.564 1.00 96.06 104 TYR A N 1
ATOM 852 C CA . TYR A 1 104 ? 0.227 -4.853 -4.478 1.00 96.06 104 TYR A CA 1
ATOM 853 C C . TYR A 1 104 ? 1.263 -5.900 -4.917 1.00 96.06 104 TYR A C 1
ATOM 855 O O . TYR A 1 104 ? 1.736 -6.699 -4.109 1.00 96.06 104 TYR A O 1
ATOM 863 N N . GLU A 1 105 ? 1.680 -5.842 -6.182 1.00 95.81 105 GLU A N 1
ATOM 864 C CA . GLU A 1 105 ? 2.704 -6.735 -6.742 1.00 95.81 105 GLU A CA 1
ATOM 865 C C . GLU A 1 105 ? 4.092 -6.409 -6.173 1.00 95.81 105 GLU A C 1
ATOM 867 O O . GLU A 1 105 ? 4.886 -7.303 -5.875 1.00 95.81 105 GLU A O 1
ATOM 872 N N . CYS A 1 106 ? 4.394 -5.120 -6.005 1.00 96.69 106 CYS A N 1
ATOM 873 C CA . CYS A 1 106 ? 5.609 -4.653 -5.357 1.00 96.69 106 CYS A CA 1
ATOM 874 C C . CYS A 1 106 ? 5.315 -4.181 -3.921 1.00 96.69 106 CYS A C 1
ATOM 876 O O . CYS A 1 106 ? 4.751 -3.094 -3.752 1.00 96.69 106 CYS A O 1
ATOM 878 N N . PRO A 1 107 ? 5.758 -4.920 -2.884 1.00 94.06 107 PRO A N 1
ATOM 879 C CA . PRO A 1 107 ? 5.531 -4.539 -1.488 1.00 94.06 107 PRO A CA 1
ATOM 880 C C . PRO A 1 107 ? 6.327 -3.292 -1.070 1.00 94.06 107 PRO A C 1
ATOM 882 O O . PRO A 1 107 ? 5.916 -2.579 -0.163 1.00 94.06 107 PRO A O 1
ATOM 885 N N . ASP A 1 108 ? 7.439 -2.990 -1.748 1.00 94.38 108 ASP A N 1
ATOM 88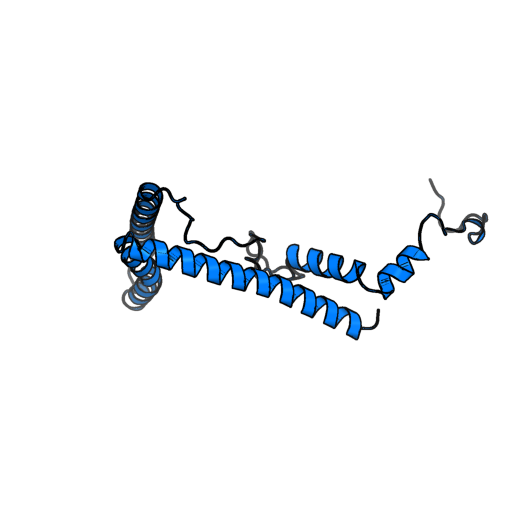6 C CA . ASP A 1 108 ? 8.320 -1.879 -1.368 1.00 94.38 108 ASP A CA 1
ATOM 887 C C . ASP A 1 108 ? 7.731 -0.513 -1.729 1.00 94.38 108 ASP A C 1
ATOM 889 O O . ASP A 1 108 ? 7.847 0.451 -0.974 1.00 94.38 108 ASP A O 1
ATOM 893 N N . CYS A 1 109 ? 7.125 -0.410 -2.915 1.00 95.38 109 CYS A N 1
ATOM 894 C CA . CYS A 1 109 ? 6.576 0.848 -3.420 1.00 95.38 109 CYS A CA 1
ATOM 895 C C . CYS A 1 109 ? 5.052 0.855 -3.534 1.00 95.38 109 CYS A C 1
ATOM 897 O O . CYS A 1 109 ? 4.498 1.882 -3.926 1.00 95.38 109 CYS A O 1
ATOM 899 N N . HIS A 1 110 ? 4.381 -0.264 -3.240 1.00 95.81 110 HIS A N 1
ATOM 900 C CA . HIS A 1 110 ? 2.938 -0.439 -3.424 1.00 95.81 110 HIS A CA 1
ATOM 901 C C . HIS A 1 110 ? 2.488 -0.046 -4.841 1.00 95.81 110 HIS A C 1
ATOM 903 O O . HIS A 1 110 ? 1.592 0.780 -5.037 1.00 95.81 110 HIS A O 1
ATOM 909 N N . ASP A 1 111 ? 3.213 -0.553 -5.840 1.00 96.69 111 ASP A N 1
ATOM 910 C CA . ASP A 1 111 ? 2.991 -0.292 -7.267 1.00 96.69 111 ASP A CA 1
ATOM 911 C C . ASP A 1 111 ? 2.900 1.200 -7.639 1.00 96.69 111 ASP A C 1
ATOM 913 O O . ASP A 1 111 ? 2.178 1.599 -8.550 1.00 96.69 111 ASP A O 1
ATOM 917 N N . THR A 1 112 ? 3.639 2.061 -6.936 1.00 96.38 112 THR A N 1
ATOM 918 C CA . THR A 1 112 ? 3.852 3.457 -7.366 1.00 96.38 112 THR A CA 1
ATOM 919 C C . THR A 1 112 ? 5.022 3.583 -8.339 1.00 96.38 112 THR A C 1
ATOM 921 O O . THR A 1 112 ? 5.094 4.535 -9.112 1.00 96.38 112 THR A O 1
ATOM 924 N N . GLY A 1 113 ? 5.964 2.637 -8.287 1.00 96.88 113 GLY A N 1
ATOM 925 C CA . GLY A 1 113 ? 7.248 2.716 -8.975 1.00 96.88 113 GLY A CA 1
ATOM 926 C C . GLY A 1 113 ? 8.292 3.587 -8.263 1.00 96.88 113 GLY A C 1
ATOM 927 O O . GLY A 1 113 ? 9.420 3.668 -8.756 1.00 96.88 113 GLY A O 1
ATOM 928 N N . PHE A 1 114 ? 7.973 4.185 -7.108 1.00 97.06 114 PHE A N 1
ATOM 929 C CA . PHE A 1 114 ? 8.863 5.096 -6.383 1.00 97.06 114 PHE A CA 1
ATOM 930 C C . PHE A 1 114 ? 8.950 4.790 -4.883 1.00 97.06 114 PHE A C 1
ATOM 932 O O . PHE A 1 114 ? 8.004 4.310 -4.271 1.00 97.06 114 PHE A O 1
ATOM 939 N N . ILE A 1 115 ? 10.110 5.065 -4.293 1.00 95.56 115 ILE A N 1
ATOM 940 C CA . ILE A 1 115 ? 10.379 4.953 -2.860 1.00 95.56 115 ILE A CA 1
ATOM 941 C C . ILE A 1 115 ? 10.752 6.348 -2.365 1.00 95.56 115 ILE A C 1
ATOM 943 O O . ILE A 1 115 ? 11.782 6.891 -2.763 1.00 95.56 115 ILE A O 1
ATOM 947 N N . ASP A 1 116 ? 9.928 6.915 -1.486 1.00 91.69 116 ASP A N 1
ATOM 948 C CA . ASP A 1 116 ? 10.164 8.256 -0.934 1.00 91.69 116 ASP A CA 1
ATOM 949 C C . ASP A 1 116 ? 11.175 8.242 0.224 1.00 91.69 116 ASP A C 1
ATOM 951 O O . ASP A 1 116 ? 11.865 9.232 0.479 1.00 91.69 116 ASP A O 1
ATOM 955 N N . ARG A 1 117 ? 11.268 7.118 0.946 1.00 92.06 117 ARG A N 1
ATOM 956 C CA . ARG A 1 117 ? 12.120 6.959 2.129 1.00 92.06 117 ARG A CA 1
ATOM 957 C C . ARG A 1 117 ? 12.527 5.499 2.325 1.00 92.06 117 ARG A C 1
ATOM 959 O O . ARG A 1 117 ? 11.723 4.595 2.125 1.00 92.06 117 ARG A O 1
ATOM 966 N N . MET A 1 118 ? 13.772 5.287 2.732 1.00 88.62 118 MET A N 1
ATOM 967 C CA . MET A 1 118 ? 14.336 3.974 3.049 1.00 88.62 118 MET A CA 1
ATOM 968 C C . MET A 1 118 ? 13.920 3.501 4.457 1.00 88.62 118 MET A C 1
ATOM 970 O O . MET A 1 118 ? 13.518 4.328 5.281 1.00 88.62 118 MET A O 1
ATOM 974 N N . PRO A 1 119 ? 14.058 2.199 4.786 1.00 86.44 119 PRO A N 1
ATOM 975 C CA . PRO A 1 119 ? 13.718 1.670 6.114 1.00 86.44 119 PRO A CA 1
ATOM 976 C C . PRO A 1 119 ? 14.480 2.324 7.277 1.00 86.44 119 PRO A C 1
ATOM 978 O O . PRO A 1 119 ? 13.954 2.423 8.381 1.00 86.44 119 PRO A O 1
ATOM 981 N N . ASP A 1 120 ? 15.699 2.805 7.027 1.00 91.62 120 ASP A N 1
ATOM 982 C CA . ASP A 1 120 ? 16.533 3.537 7.992 1.00 91.62 120 ASP A CA 1
ATOM 983 C C . ASP A 1 120 ? 16.168 5.030 8.114 1.00 91.62 120 ASP A C 1
ATOM 985 O O . ASP A 1 120 ? 16.793 5.783 8.860 1.00 91.62 120 ASP A O 1
ATOM 989 N N . GLY A 1 121 ? 15.154 5.479 7.373 1.00 90.19 121 GLY A N 1
ATOM 990 C CA . GLY A 1 121 ? 14.705 6.861 7.340 1.00 90.19 121 GLY A CA 1
ATOM 991 C C . GLY A 1 121 ? 15.473 7.759 6.370 1.00 90.19 121 GLY A C 1
ATOM 992 O O . GLY A 1 121 ? 15.118 8.934 6.267 1.00 90.19 121 GLY A O 1
ATOM 993 N N . SER A 1 122 ? 16.474 7.259 5.646 1.00 92.06 122 SER A N 1
ATOM 994 C CA . SER A 1 122 ? 17.213 8.045 4.654 1.00 92.06 122 SER A CA 1
ATOM 995 C C . SER A 1 122 ? 16.407 8.281 3.366 1.00 92.06 122 SER A C 1
ATOM 997 O O . SER A 1 122 ? 15.452 7.564 3.060 1.00 92.06 122 SER A O 1
ATOM 999 N N . ILE A 1 123 ? 16.773 9.320 2.607 1.00 91.38 123 ILE A N 1
ATOM 1000 C CA . ILE A 1 123 ? 16.185 9.611 1.290 1.00 91.38 123 ILE A CA 1
ATOM 1001 C C . ILE A 1 123 ? 17.036 8.906 0.226 1.00 91.38 123 ILE A C 1
ATOM 1003 O O . ILE A 1 123 ? 18.250 9.136 0.181 1.00 91.38 123 ILE A O 1
ATOM 1007 N N . PRO A 1 124 ? 16.447 8.067 -0.644 1.00 91.19 124 PRO A N 1
ATOM 1008 C CA . PRO A 1 124 ? 17.213 7.374 -1.666 1.00 91.19 124 PRO A CA 1
ATOM 1009 C C . PRO A 1 124 ? 17.756 8.358 -2.708 1.00 91.19 124 PRO A C 1
ATOM 1011 O O . PRO A 1 124 ? 17.049 9.234 -3.201 1.00 91.19 124 PRO A O 1
ATOM 1014 N N . LYS A 1 125 ? 19.020 8.167 -3.106 1.00 93.81 125 LYS A N 1
ATOM 1015 C CA . LYS A 1 125 ? 19.659 8.944 -4.186 1.00 93.81 125 LYS A CA 1
ATOM 1016 C C . LYS A 1 125 ? 18.900 8.835 -5.514 1.00 93.81 125 LYS A C 1
ATOM 1018 O O . LYS A 1 125 ? 18.899 9.768 -6.309 1.00 93.81 125 LYS A O 1
ATOM 1023 N N . ASP A 1 126 ? 18.301 7.676 -5.764 1.00 94.38 126 ASP A N 1
ATOM 1024 C CA . ASP A 1 126 ? 17.425 7.423 -6.901 1.00 94.38 126 ASP A CA 1
ATOM 1025 C C . ASP A 1 126 ? 16.084 6.905 -6.370 1.00 94.38 126 ASP A C 1
ATOM 1027 O O . ASP A 1 126 ? 16.050 5.775 -5.875 1.00 94.38 126 ASP A O 1
ATOM 1031 N N . PRO A 1 127 ? 14.993 7.685 -6.480 1.00 95.00 127 PRO A N 1
ATOM 1032 C CA . PRO A 1 127 ? 13.701 7.320 -5.912 1.00 95.00 127 PRO A CA 1
ATOM 1033 C C . PRO A 1 127 ? 13.014 6.197 -6.689 1.00 95.00 127 PRO A C 1
ATOM 1035 O O . PRO A 1 127 ? 11.992 5.692 -6.246 1.00 95.00 127 PRO A O 1
ATOM 1038 N N . ARG A 1 128 ? 13.521 5.784 -7.857 1.00 95.50 128 ARG A N 1
ATOM 1039 C CA . ARG A 1 128 ? 12.891 4.716 -8.642 1.00 95.50 128 ARG A CA 1
ATOM 1040 C C . ARG A 1 128 ? 13.035 3.379 -7.920 1.00 95.50 128 ARG A C 1
ATOM 1042 O O . ARG A 1 128 ? 14.151 2.904 -7.675 1.00 95.50 128 ARG A O 1
ATOM 1049 N N . CYS A 1 129 ? 11.898 2.745 -7.660 1.00 97.00 129 CYS A N 1
ATOM 1050 C CA . CYS A 1 129 ? 11.835 1.411 -7.088 1.00 97.00 129 CYS A CA 1
ATOM 1051 C C . CYS A 1 129 ? 12.471 0.378 -8.035 1.00 97.00 129 CYS A C 1
ATOM 1053 O O . CYS A 1 129 ? 12.532 0.561 -9.258 1.00 97.00 129 CYS A O 1
ATOM 1055 N N . HIS A 1 130 ? 12.932 -0.739 -7.473 1.00 95.25 130 HIS A N 1
ATOM 1056 C CA . HIS A 1 130 ? 13.477 -1.855 -8.238 1.00 95.25 130 HIS A CA 1
ATOM 1057 C C . HIS A 1 130 ? 12.467 -2.399 -9.269 1.00 95.25 130 HIS A C 1
ATOM 1059 O O . HIS A 1 130 ? 12.875 -2.779 -10.368 1.00 95.25 130 HIS A O 1
ATOM 1065 N N . CYS A 1 131 ? 11.160 -2.378 -8.970 1.00 97.31 131 CYS A N 1
ATOM 1066 C CA . CYS A 1 131 ? 10.121 -2.840 -9.894 1.00 97.31 131 CYS A CA 1
ATOM 1067 C C . CYS A 1 131 ? 10.047 -1.965 -11.158 1.00 97.31 131 CYS A C 1
ATOM 1069 O O . CYS A 1 131 ? 10.022 -2.488 -12.273 1.00 97.31 131 CYS A O 1
ATOM 1071 N N . LEU A 1 132 ? 10.135 -0.638 -11.006 1.00 97.19 132 LEU A N 1
ATOM 1072 C CA . LEU A 1 132 ? 10.148 0.310 -12.117 1.00 97.19 132 LEU A CA 1
ATOM 1073 C C . LEU A 1 132 ? 11.423 0.162 -12.947 1.00 97.19 132 LEU A C 1
ATOM 1075 O O . LEU A 1 132 ? 11.360 0.114 -14.173 1.00 97.19 132 LEU A O 1
ATOM 1079 N N . LYS A 1 133 ? 12.583 0.020 -12.295 1.00 95.44 133 LYS A N 1
ATOM 1080 C CA . LYS A 1 133 ? 13.861 -0.229 -12.983 1.00 95.44 133 LYS A CA 1
ATOM 1081 C C . LYS A 1 133 ? 13.810 -1.513 -13.811 1.00 95.44 133 LYS A C 1
ATOM 1083 O O . LYS A 1 133 ? 14.202 -1.496 -14.976 1.00 95.44 133 LYS A O 1
ATOM 1088 N N . LYS A 1 134 ? 13.281 -2.597 -13.233 1.00 94.56 134 LYS A N 1
ATOM 1089 C CA . LYS A 1 134 ? 13.088 -3.880 -13.921 1.00 94.56 134 LYS A CA 1
ATOM 1090 C C . LYS A 1 134 ? 12.170 -3.725 -15.131 1.00 94.56 134 LYS A C 1
ATOM 1092 O O . LYS A 1 134 ? 12.520 -4.198 -16.206 1.00 94.56 134 LYS A O 1
ATOM 1097 N N . LYS A 1 135 ? 11.046 -3.019 -14.984 1.00 94.69 135 LYS A N 1
ATOM 1098 C CA . LYS A 1 135 ? 10.090 -2.804 -16.076 1.00 94.69 135 LYS A CA 1
ATOM 1099 C C . LYS A 1 135 ? 10.671 -1.950 -17.208 1.00 94.69 135 LYS A C 1
ATOM 1101 O O . LYS A 1 135 ? 10.523 -2.292 -18.375 1.00 94.69 135 LYS A O 1
ATOM 1106 N N . ILE A 1 136 ? 11.393 -0.877 -16.879 1.00 93.62 136 ILE A N 1
ATOM 1107 C CA . ILE A 1 136 ? 12.116 -0.064 -17.872 1.00 93.62 136 ILE A CA 1
ATOM 1108 C C . ILE A 1 136 ? 13.119 -0.927 -18.635 1.00 93.62 136 ILE A C 1
ATOM 1110 O O . ILE A 1 136 ? 13.210 -0.824 -19.858 1.00 93.62 136 ILE A O 1
ATOM 1114 N N . LEU A 1 137 ? 13.874 -1.766 -17.924 1.00 89.25 137 LEU A N 1
ATOM 1115 C CA . LEU A 1 137 ? 14.857 -2.655 -18.527 1.00 89.25 137 LEU A CA 1
ATOM 1116 C C . LEU A 1 137 ? 14.185 -3.657 -19.476 1.00 89.25 137 LEU A C 1
ATOM 1118 O O . LEU A 1 137 ? 14.584 -3.759 -20.632 1.00 89.25 137 LEU A O 1
ATOM 1122 N N . GLU A 1 138 ? 13.128 -4.324 -19.016 1.00 89.69 138 GLU A N 1
ATOM 1123 C CA . GLU A 1 138 ? 12.311 -5.251 -19.805 1.00 89.69 138 GLU A CA 1
ATOM 1124 C C . GLU A 1 138 ? 11.806 -4.596 -21.099 1.00 89.69 138 GLU A C 1
ATOM 1126 O O . GLU A 1 138 ? 12.047 -5.111 -22.190 1.00 89.69 138 GLU A O 1
ATOM 1131 N N . LEU A 1 139 ? 11.187 -3.418 -21.012 1.00 89.50 139 LEU A N 1
ATOM 1132 C CA . LEU A 1 139 ? 10.686 -2.691 -22.182 1.00 89.50 139 LEU A CA 1
ATOM 1133 C C . LEU A 1 139 ? 11.811 -2.188 -23.098 1.00 89.50 139 LEU A C 1
ATOM 1135 O O . LEU A 1 139 ? 11.651 -2.145 -24.318 1.00 89.50 139 LEU A O 1
ATOM 1139 N N . SER A 1 140 ? 12.973 -1.851 -22.533 1.00 85.44 140 SER A N 1
ATOM 1140 C CA . SER A 1 140 ? 14.152 -1.458 -23.311 1.00 85.44 140 SER A CA 1
ATOM 1141 C C . SER A 1 140 ? 14.688 -2.612 -24.153 1.00 85.44 140 SER A C 1
ATOM 1143 O O . SER A 1 140 ? 15.056 -2.389 -25.306 1.00 85.44 140 SER A O 1
ATOM 1145 N N . TYR A 1 141 ? 14.695 -3.838 -23.621 1.00 77.00 141 TYR A N 1
ATOM 1146 C CA . TYR A 1 141 ? 15.122 -5.030 -24.362 1.00 77.00 141 TYR A CA 1
ATOM 1147 C C . TYR A 1 141 ? 14.215 -5.346 -25.553 1.00 77.00 141 TYR A C 1
ATOM 1149 O O . TYR A 1 141 ? 14.704 -5.761 -26.602 1.00 77.00 141 TYR A O 1
ATOM 1157 N N . HIS A 1 142 ? 12.915 -5.083 -25.430 1.00 73.50 142 HIS A N 1
ATOM 1158 C CA . HIS A 1 142 ? 11.948 -5.286 -26.510 1.00 73.50 142 HIS A CA 1
ATOM 1159 C C . HIS A 1 142 ? 11.921 -4.133 -27.528 1.00 73.50 142 HIS A C 1
ATOM 1161 O O . HIS A 1 142 ? 11.180 -4.185 -28.511 1.00 73.50 142 HIS A O 1
ATOM 1167 N N . SER A 1 143 ? 12.746 -3.097 -27.336 1.00 72.31 143 SER A N 1
ATOM 1168 C CA . SER A 1 143 ? 12.877 -2.013 -28.305 1.00 72.31 143 SER A CA 1
ATOM 1169 C C . SER A 1 143 ? 13.469 -2.531 -29.627 1.00 72.31 143 SER A C 1
ATOM 1171 O O . SER A 1 143 ? 14.487 -3.230 -29.602 1.00 72.31 143 SER A O 1
ATOM 1173 N N . PRO A 1 144 ? 12.936 -2.120 -30.798 1.00 69.69 144 PRO A N 1
ATOM 1174 C CA . PRO A 1 144 ? 13.473 -2.509 -32.107 1.00 69.69 144 PRO A CA 1
ATOM 1175 C C . PRO A 1 144 ? 14.966 -2.198 -32.266 1.00 69.69 144 PRO A C 1
ATOM 1177 O O . PRO A 1 144 ? 15.701 -2.940 -32.915 1.00 69.69 144 PRO A O 1
ATOM 1180 N N . TYR A 1 145 ? 15.422 -1.103 -31.648 1.00 70.25 145 TYR A N 1
ATOM 1181 C CA . TYR A 1 145 ? 16.831 -0.727 -31.628 1.00 70.25 145 TYR A CA 1
ATOM 1182 C C . TYR A 1 145 ? 17.671 -1.734 -30.839 1.00 70.25 145 TYR A C 1
ATOM 1184 O O . TYR A 1 145 ? 18.688 -2.197 -31.341 1.00 70.25 145 TYR A O 1
ATOM 1192 N N . MET A 1 146 ? 17.240 -2.094 -29.626 1.00 72.75 146 MET A N 1
ATOM 1193 C CA . MET A 1 146 ? 17.995 -3.009 -28.770 1.00 72.75 146 MET A CA 1
ATOM 1194 C C . MET A 1 146 ? 18.034 -4.419 -29.359 1.00 72.75 146 MET A C 1
ATOM 1196 O O . MET A 1 146 ? 19.098 -5.027 -29.401 1.00 72.75 146 MET A O 1
ATOM 1200 N N . LYS A 1 147 ? 16.911 -4.891 -29.911 1.00 74.00 147 LYS A N 1
ATOM 1201 C CA . LYS A 1 147 ? 16.837 -6.169 -30.626 1.00 74.00 147 LYS A CA 1
ATOM 1202 C C . LYS A 1 147 ? 17.859 -6.241 -31.768 1.00 74.00 147 LYS A C 1
ATOM 1204 O O . LYS A 1 147 ? 18.655 -7.172 -31.819 1.00 74.00 147 LYS A O 1
ATOM 1209 N N . LYS A 1 148 ? 17.903 -5.213 -32.623 1.00 76.44 148 LYS A N 1
ATOM 1210 C CA . LYS A 1 148 ? 18.859 -5.130 -33.740 1.00 76.44 148 LYS A CA 1
ATOM 1211 C C . LYS A 1 148 ? 20.314 -5.056 -33.271 1.00 76.44 148 LYS A C 1
ATOM 1213 O O . LYS A 1 148 ? 21.190 -5.602 -33.933 1.00 76.44 148 LYS A O 1
ATOM 1218 N N . THR A 1 149 ? 20.580 -4.358 -32.167 1.00 77.81 149 THR A N 1
ATOM 1219 C CA . THR A 1 149 ? 21.924 -4.285 -31.584 1.00 77.81 149 THR A CA 1
ATOM 1220 C C . THR A 1 149 ? 22.351 -5.644 -31.042 1.00 77.81 149 THR A C 1
ATOM 1222 O O . THR A 1 149 ? 23.435 -6.083 -31.378 1.00 77.81 149 THR A O 1
ATOM 1225 N N . ILE A 1 150 ? 21.506 -6.352 -30.288 1.00 78.75 150 ILE A N 1
ATOM 1226 C CA . ILE A 1 150 ? 21.838 -7.678 -29.733 1.00 78.75 150 ILE A CA 1
ATOM 1227 C C . ILE A 1 150 ? 22.044 -8.722 -30.843 1.00 78.75 150 ILE A C 1
ATOM 1229 O O . ILE A 1 150 ? 22.937 -9.557 -30.742 1.00 78.75 150 ILE A O 1
ATOM 1233 N N . GLU A 1 151 ? 21.275 -8.662 -31.933 1.00 79.94 151 GLU A N 1
ATOM 1234 C CA . GLU A 1 151 ? 21.480 -9.532 -33.104 1.00 79.94 151 GLU A CA 1
ATOM 1235 C C . GLU A 1 151 ? 22.845 -9.309 -33.785 1.00 79.94 151 GLU A C 1
ATOM 1237 O O . GLU A 1 151 ? 23.381 -10.234 -34.392 1.00 79.94 151 GLU A O 1
ATOM 1242 N N . LYS A 1 152 ? 23.418 -8.101 -33.682 1.00 80.00 152 LYS A N 1
ATOM 1243 C CA . LYS A 1 152 ? 24.670 -7.717 -34.356 1.00 80.00 152 LYS A CA 1
ATOM 1244 C C . LYS A 1 152 ? 25.903 -7.690 -33.461 1.00 80.00 152 LYS A C 1
ATOM 1246 O O . LYS A 1 152 ? 26.981 -8.018 -33.935 1.00 80.00 152 LYS A O 1
ATOM 1251 N N . GLU A 1 153 ? 25.754 -7.283 -32.211 1.00 81.00 153 GLU A N 1
ATOM 1252 C CA . GLU A 1 153 ? 26.818 -7.032 -31.239 1.00 81.00 153 GLU A CA 1
ATOM 1253 C C . GLU A 1 153 ? 26.704 -8.079 -30.121 1.00 81.00 153 GLU A C 1
ATOM 1255 O O . GLU A 1 153 ? 26.178 -7.814 -29.038 1.00 81.00 153 GLU A O 1
ATOM 1260 N N . ASN A 1 154 ? 27.128 -9.311 -30.411 1.00 84.94 154 ASN A N 1
ATOM 1261 C CA . ASN A 1 154 ? 27.086 -10.439 -29.482 1.00 84.94 154 ASN A CA 1
ATOM 1262 C C . ASN A 1 154 ? 28.378 -11.267 -29.560 1.00 84.94 154 ASN A C 1
ATOM 1264 O O . ASN A 1 154 ? 29.222 -11.054 -30.424 1.00 84.94 154 ASN A O 1
ATOM 1268 N N . PHE A 1 155 ? 28.547 -12.231 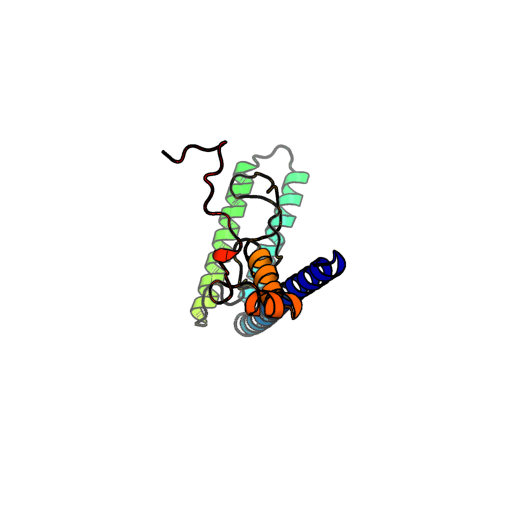-28.651 1.00 86.69 155 PHE A N 1
ATOM 1269 C CA . PHE A 1 155 ? 29.753 -13.067 -28.622 1.00 86.69 155 PHE A CA 1
ATOM 1270 C C . PHE A 1 155 ? 29.946 -13.904 -29.892 1.00 86.69 155 PHE A C 1
ATOM 1272 O O . PHE A 1 155 ? 31.078 -14.217 -30.236 1.00 86.69 155 PHE A O 1
ATOM 1279 N N . SER A 1 156 ? 28.871 -14.248 -30.608 1.00 85.44 156 SER A N 1
ATOM 1280 C CA . SER A 1 156 ? 28.964 -14.985 -31.873 1.00 85.44 156 SER A CA 1
ATOM 1281 C C . SER A 1 156 ? 29.444 -14.113 -33.036 1.00 85.44 156 SER A C 1
ATOM 1283 O O . SER A 1 156 ? 29.931 -14.652 -34.025 1.00 85.44 156 SER A O 1
ATOM 1285 N N . THR A 1 157 ? 29.321 -12.787 -32.933 1.00 85.25 157 THR A N 1
ATOM 1286 C CA . THR A 1 157 ? 29.836 -11.816 -33.911 1.00 85.25 157 THR A CA 1
ATOM 1287 C C . THR A 1 157 ? 31.105 -11.102 -33.437 1.00 85.25 157 THR A C 1
ATOM 1289 O O . THR A 1 157 ? 31.624 -10.241 -34.149 1.00 85.25 157 THR A O 1
ATOM 1292 N N . PHE A 1 158 ? 31.630 -11.457 -32.260 1.00 86.44 158 PHE A N 1
ATOM 1293 C CA . PHE A 1 158 ? 32.872 -10.904 -31.736 1.00 86.44 158 PHE A CA 1
ATOM 1294 C C . PHE A 1 158 ? 34.053 -11.318 -32.621 1.00 86.44 158 PHE A C 1
ATOM 1296 O O . PHE A 1 158 ? 34.297 -12.505 -32.829 1.00 86.44 158 PHE A O 1
ATOM 1303 N N . ASN A 1 159 ? 34.786 -10.329 -33.134 1.00 85.38 159 ASN A N 1
ATOM 1304 C CA . ASN A 1 159 ? 35.979 -10.543 -33.944 1.00 85.38 159 ASN A CA 1
ATOM 1305 C C . ASN A 1 159 ? 37.223 -10.133 -33.147 1.00 85.38 159 ASN A C 1
ATOM 1307 O O . ASN A 1 159 ? 37.532 -8.945 -33.028 1.00 85.38 159 ASN A O 1
ATOM 1311 N N . ASP A 1 160 ? 37.926 -11.124 -32.607 1.00 84.75 160 ASP A N 1
ATOM 1312 C CA . ASP A 1 160 ? 39.153 -10.936 -31.832 1.00 84.75 160 ASP A CA 1
ATOM 1313 C C . ASP A 1 160 ? 40.317 -10.389 -32.677 1.00 84.75 160 ASP A C 1
ATOM 1315 O O . ASP A 1 160 ? 41.164 -9.672 -32.153 1.00 84.75 160 ASP A O 1
ATOM 1319 N N . GLN A 1 161 ? 40.293 -10.599 -33.998 1.00 84.12 161 GLN A N 1
ATOM 1320 C CA . GLN A 1 161 ? 41.316 -10.127 -34.943 1.00 84.12 161 GLN A CA 1
ATOM 1321 C C . GLN A 1 161 ? 41.376 -8.598 -35.087 1.00 84.12 161 GLN A C 1
ATOM 1323 O O . GLN A 1 161 ? 42.291 -8.060 -35.708 1.00 84.12 161 GLN A O 1
ATOM 1328 N N . VAL A 1 162 ? 40.384 -7.873 -34.559 1.00 84.06 162 VAL A N 1
ATOM 1329 C CA . VAL A 1 162 ? 40.396 -6.400 -34.519 1.00 84.06 162 VAL A CA 1
ATOM 1330 C C . VAL A 1 162 ? 41.311 -5.885 -33.400 1.00 84.06 162 VAL A C 1
ATOM 1332 O O . VAL A 1 162 ? 41.747 -4.732 -33.433 1.00 84.06 162 VAL A O 1
ATOM 1335 N N . PHE A 1 163 ? 41.624 -6.722 -32.412 1.00 80.00 163 PHE A N 1
ATOM 1336 C CA . PHE A 1 163 ? 42.502 -6.367 -31.308 1.00 80.00 163 PHE A CA 1
ATOM 1337 C C . PHE A 1 163 ? 43.954 -6.695 -31.662 1.00 80.00 163 PHE A C 1
ATOM 1339 O O . PHE A 1 163 ? 44.261 -7.707 -32.278 1.00 80.00 163 PHE A O 1
ATOM 1346 N N . SER A 1 164 ? 44.865 -5.796 -31.294 1.00 79.38 164 SER A N 1
ATOM 1347 C CA . SER A 1 164 ? 46.297 -5.976 -31.525 1.00 79.38 164 SER A CA 1
ATOM 1348 C C . SER A 1 164 ? 46.890 -6.929 -30.489 1.00 79.38 164 SER A C 1
ATOM 1350 O O . SER A 1 164 ? 46.758 -6.674 -29.294 1.00 79.38 164 SER A O 1
ATOM 1352 N N . ASP A 1 165 ? 47.672 -7.910 -30.941 1.00 78.56 165 ASP A N 1
ATOM 1353 C CA . ASP A 1 165 ? 48.466 -8.795 -30.073 1.00 78.56 165 ASP A CA 1
ATOM 1354 C C . ASP A 1 165 ? 49.621 -8.074 -29.358 1.00 78.56 165 ASP A C 1
ATOM 1356 O O . ASP A 1 165 ? 50.296 -8.646 -28.499 1.00 78.56 165 ASP A O 1
ATOM 1360 N N . ARG A 1 166 ? 49.895 -6.808 -29.712 1.00 78.12 166 ARG A N 1
ATOM 1361 C CA . ARG A 1 166 ? 50.908 -6.011 -29.014 1.00 78.12 166 ARG A CA 1
ATOM 1362 C C . ARG A 1 166 ? 50.457 -5.745 -27.575 1.00 78.12 166 ARG A C 1
ATOM 1364 O O . ARG A 1 166 ? 49.395 -5.144 -27.388 1.00 78.12 166 ARG A O 1
ATOM 1371 N N . PRO A 1 167 ? 51.272 -6.112 -26.572 1.00 70.69 167 PRO A N 1
ATOM 1372 C CA . PRO A 1 167 ? 50.955 -5.836 -25.183 1.00 70.69 167 PRO A CA 1
ATOM 1373 C C . PRO A 1 167 ? 50.813 -4.329 -24.965 1.00 70.69 167 PRO A C 1
ATOM 1375 O O . PRO A 1 167 ? 51.609 -3.525 -25.453 1.00 70.69 167 PRO A O 1
ATOM 1378 N N . PHE A 1 168 ? 49.777 -3.945 -24.225 1.00 73.06 168 PHE A N 1
ATOM 1379 C CA . PHE A 1 168 ? 49.546 -2.553 -23.870 1.00 73.06 168 PHE A CA 1
ATOM 1380 C C . PHE A 1 168 ? 50.585 -2.142 -22.813 1.00 73.06 168 PHE A C 1
ATOM 1382 O O . PHE A 1 168 ? 50.466 -2.514 -21.649 1.00 73.06 168 PHE A O 1
ATOM 1389 N N . GLU A 1 169 ? 51.609 -1.378 -23.212 1.00 70.69 169 GLU A N 1
ATOM 1390 C CA . GLU A 1 169 ? 52.813 -1.069 -22.405 1.00 70.69 169 GLU A CA 1
ATOM 1391 C C . GLU A 1 169 ? 52.533 -0.496 -21.001 1.00 70.69 169 GLU A C 1
ATOM 1393 O O . GLU A 1 169 ? 53.378 -0.570 -20.113 1.00 70.69 169 GLU A O 1
ATOM 1398 N N . LYS A 1 170 ? 51.345 0.079 -20.781 1.00 66.38 170 LYS A N 1
ATOM 1399 C CA . LYS A 1 170 ? 50.986 0.793 -19.548 1.00 66.38 170 LYS A CA 1
ATOM 1400 C C . LYS A 1 170 ? 50.419 -0.094 -18.430 1.00 66.38 170 LYS A C 1
ATOM 1402 O O . LYS A 1 170 ? 50.311 0.378 -17.301 1.00 66.38 170 LYS A O 1
ATOM 1407 N N . TYR A 1 171 ? 50.061 -1.347 -18.709 1.00 64.31 171 TYR A N 1
ATOM 1408 C CA . TYR A 1 171 ? 49.498 -2.250 -17.703 1.00 64.31 171 TYR A CA 1
ATOM 1409 C C . TYR A 1 171 ? 50.220 -3.595 -17.756 1.00 64.31 171 TYR A C 1
ATOM 1411 O O . TYR A 1 171 ? 49.959 -4.417 -18.631 1.00 64.31 171 TYR A O 1
ATOM 1419 N N . GLN A 1 172 ? 51.136 -3.820 -16.813 1.00 62.19 172 GLN A N 1
ATOM 1420 C CA . GLN A 1 172 ? 51.661 -5.160 -16.565 1.00 62.19 172 GLN A CA 1
ATOM 1421 C C . GLN A 1 172 ? 50.541 -5.982 -15.924 1.00 62.19 172 GLN A C 1
ATOM 1423 O O . GLN A 1 172 ? 50.105 -5.678 -14.815 1.00 62.19 172 GLN A O 1
ATOM 1428 N N . LEU A 1 173 ? 50.040 -6.983 -16.647 1.00 62.44 173 LEU A N 1
ATOM 1429 C CA . LEU A 1 173 ? 49.173 -8.006 -16.072 1.00 62.44 173 LEU A CA 1
ATOM 1430 C C . LEU A 1 173 ? 50.051 -8.872 -15.159 1.00 62.44 173 LEU A C 1
ATOM 1432 O O . LEU A 1 173 ? 50.964 -9.539 -15.643 1.00 62.44 173 LEU A O 1
ATOM 1436 N N . SER A 1 174 ? 49.821 -8.766 -13.849 1.00 59.12 174 SER A N 1
ATOM 1437 C CA . SER A 1 174 ? 50.435 -9.604 -12.811 1.00 59.12 174 SER A CA 1
ATOM 1438 C C . SER A 1 174 ? 49.842 -11.003 -12.793 1.00 59.12 174 SER A C 1
ATOM 1440 O O . SER A 1 174 ? 48.590 -11.065 -12.858 1.00 59.12 174 SER A O 1
#

Sequence (174 aa):
MTDYGRSEIFKAALKEIKEKRMAEEADARIRRQEVYQKQPRVRELDSELGSTGAAAMKYYLTHPDQDKDRIKKELEGRNNKLRRERASLLMSLGYPEDYTDVHYECPDCHDTGFIDRMPDGSIPKDPRCHCLKKKILELSYHSPYMKKTIEKENFSTFNDQVFSDRPFEKYQLS